Protein AF-A0A821JNJ4-F1 (afdb_monomer_lite)

Organism: NCBI:txid392032

Radius of gyration: 26.74 Å; chains: 1; bounding box: 49×57×83 Å

Foldseek 3Di:
DPPPDDDPVDDDDDDDFADAADEPFDFQEKDWADADVCPFFIWIWTQGQQQWTFTHTCLLRDSPADCDDDPVCVVVVRHHNDRYDDGDLVRGQCNPNGDHAWNYKDWAHDPARQKIKIWTDGPDTDIDIDGRRHRPVDDDPPDDPPVVVVVVVVVVVVVVVVVVVVVVVVVVVVVD

Sequence (176 aa):
YNDSAFSSFDPIEPVVQSKAYILPYGVNAIQVTTTEKGITSRDIIMAAPNGMLIEIPWILFDPRRPLDLTLLDREEGLIMYTPEIMINFESVINYYKFVYNIRGIHTVATGLESTSVVFAYGLDLFYTRVFPSRIFDQLKDDFDFMFIGWSTVAFVVGSFIAKRFAAIHQTKKAWK

pLDDT: mean 92.27, std 7.1, range [46.84, 98.19]

Secondary structure (DSSP, 8-state):
--TT---TTSPPPPPP-----B-SS--SEEEE---SS--SPPEEEEE-TTS-EEEEEGGGG-TT--SS--HHHHHTTPPPP-SB-PPPGGGBTTTT----S--EEEEEE-SSTT-EEEEEESSSEEEEEE-TT-SSSS--TT--HHHHHHHHHHHHHHHHHHHHHHHHHHHHHHT-

InterPro domains:
  IPR011678 ER membrane protein complex subunit 1, C-terminal [PF07774] (2-133)
  IPR026895 ER membrane protein complex subunit 1 [PTHR21573] (2-176)

Structure (mmCIF, N/CA/C/O backbone):
data_AF-A0A821JNJ4-F1
#
_entry.id   AF-A0A821JNJ4-F1
#
loop_
_atom_site.group_PDB
_atom_site.id
_atom_site.type_symbol
_atom_site.label_atom_id
_atom_site.label_alt_id
_atom_site.label_comp_id
_atom_site.label_asym_id
_atom_site.label_entity_id
_atom_site.label_seq_id
_atom_site.pdbx_PDB_ins_code
_atom_site.Cartn_x
_atom_site.Cartn_y
_atom_site.Cartn_z
_atom_site.occupancy
_atom_site.B_iso_or_equiv
_atom_site.auth_seq_id
_atom_site.auth_comp_id
_atom_site.auth_asym_id
_atom_site.auth_atom_id
_atom_site.pdbx_PDB_model_num
ATOM 1 N N . TYR A 1 1 ? 2.730 39.201 -11.415 1.00 47.91 1 TYR A N 1
ATOM 2 C CA . TYR A 1 1 ? 2.857 37.800 -11.849 1.00 47.91 1 TYR A CA 1
ATOM 3 C C . TYR A 1 1 ? 2.550 36.949 -10.634 1.00 47.91 1 TYR A C 1
ATOM 5 O O . TYR A 1 1 ? 3.070 37.262 -9.572 1.00 47.91 1 TYR A O 1
ATOM 13 N N . ASN A 1 2 ? 1.610 36.010 -10.729 1.00 46.84 2 ASN A N 1
ATOM 14 C CA . ASN A 1 2 ? 1.257 35.154 -9.598 1.00 46.84 2 ASN A CA 1
ATOM 15 C C . ASN A 1 2 ? 2.349 34.078 -9.508 1.00 46.84 2 ASN A C 1
ATOM 17 O O . ASN A 1 2 ? 2.364 33.164 -10.325 1.00 46.84 2 ASN A O 1
ATOM 21 N N . ASP A 1 3 ? 3.289 34.240 -8.579 1.00 59.69 3 ASP A N 1
ATOM 22 C CA . ASP A 1 3 ? 4.529 33.448 -8.433 1.00 59.69 3 ASP A CA 1
ATOM 23 C C . ASP A 1 3 ? 4.287 31.987 -7.978 1.00 59.69 3 ASP A C 1
ATOM 25 O O . ASP A 1 3 ? 5.184 31.288 -7.523 1.00 59.69 3 ASP A O 1
ATOM 29 N N . SER A 1 4 ? 3.033 31.530 -8.040 1.00 78.62 4 SER A N 1
ATOM 30 C CA . SER A 1 4 ? 2.556 30.246 -7.522 1.00 78.62 4 SER A CA 1
ATOM 31 C C . SER A 1 4 ? 2.241 29.208 -8.604 1.00 78.62 4 SER A C 1
ATOM 33 O O . SER A 1 4 ? 1.893 28.076 -8.269 1.00 78.62 4 SER A O 1
ATOM 35 N N . ALA A 1 5 ? 2.323 29.563 -9.890 1.00 82.94 5 ALA A N 1
ATOM 36 C CA . ALA A 1 5 ? 1.992 28.660 -10.991 1.00 82.94 5 ALA A CA 1
ATOM 37 C C . ALA A 1 5 ? 3.254 28.053 -11.621 1.00 82.94 5 ALA A C 1
ATOM 39 O O . ALA A 1 5 ? 4.151 28.775 -12.049 1.00 82.94 5 ALA A O 1
ATOM 40 N N . PHE A 1 6 ? 3.298 26.722 -11.729 1.00 84.69 6 PHE A N 1
ATOM 41 C CA . PHE A 1 6 ? 4.350 26.021 -12.467 1.00 84.69 6 PHE A CA 1
ATOM 42 C C . PHE A 1 6 ? 4.138 26.191 -13.980 1.00 84.69 6 PHE A C 1
ATOM 44 O O . PHE A 1 6 ? 3.083 25.825 -14.503 1.00 84.69 6 PHE A O 1
ATOM 51 N N . SER A 1 7 ? 5.140 26.728 -14.683 1.00 86.94 7 SER A N 1
ATOM 52 C CA . SER A 1 7 ? 5.146 26.902 -16.140 1.00 86.94 7 SER A CA 1
ATOM 53 C C . SER A 1 7 ? 6.326 26.155 -16.752 1.00 86.94 7 SER A C 1
ATOM 55 O O . SER A 1 7 ? 7.470 26.387 -16.377 1.00 86.94 7 SER A O 1
ATOM 57 N N . SER A 1 8 ? 6.074 25.302 -17.749 1.00 88.12 8 SER A N 1
ATOM 58 C CA . SER A 1 8 ? 7.146 24.608 -18.480 1.00 88.12 8 SER A CA 1
ATOM 59 C C . SER A 1 8 ? 8.015 25.541 -19.337 1.00 88.12 8 SER A C 1
ATOM 61 O O . SER A 1 8 ? 9.051 25.101 -19.825 1.00 88.12 8 SER A O 1
ATOM 63 N N . PHE A 1 9 ? 7.608 26.802 -19.532 1.00 89.00 9 PHE A N 1
ATOM 64 C CA . PHE A 1 9 ? 8.407 27.816 -20.233 1.00 89.00 9 PHE A CA 1
ATOM 65 C C . PHE A 1 9 ? 9.526 28.407 -19.365 1.00 89.00 9 PHE A C 1
ATOM 67 O O . PHE A 1 9 ? 10.515 28.872 -19.923 1.00 89.00 9 PHE A O 1
ATOM 74 N N . ASP A 1 10 ? 9.397 28.321 -18.036 1.00 85.81 10 ASP A N 1
ATOM 75 C CA . ASP A 1 10 ? 10.396 28.772 -17.060 1.00 85.81 10 ASP A CA 1
ATOM 76 C C . ASP A 1 10 ? 10.873 27.567 -16.220 1.00 85.81 10 ASP A C 1
ATOM 78 O O . ASP A 1 10 ? 10.493 27.418 -15.054 1.00 85.81 10 ASP A O 1
ATOM 82 N N . PRO A 1 11 ? 11.642 26.631 -16.812 1.00 82.88 11 PRO A N 1
ATOM 83 C CA . PRO A 1 11 ? 12.003 25.392 -16.141 1.00 82.88 11 PRO A CA 1
ATOM 84 C C . PRO A 1 11 ? 13.033 25.632 -15.031 1.00 82.88 11 PRO A C 1
ATOM 86 O O . PRO A 1 11 ? 14.090 26.221 -15.248 1.00 82.88 11 PRO A O 1
ATOM 89 N N . ILE A 1 12 ? 12.750 25.091 -13.848 1.00 85.81 12 ILE A N 1
ATOM 90 C CA . ILE A 1 12 ? 13.745 24.897 -12.790 1.00 85.81 12 ILE A CA 1
ATOM 91 C C . ILE A 1 12 ? 14.390 23.530 -13.031 1.00 85.81 12 ILE A C 1
ATOM 93 O O . ILE A 1 12 ? 13.682 22.524 -13.104 1.00 85.81 12 ILE A O 1
ATOM 97 N N . GLU A 1 13 ? 15.715 23.482 -13.176 1.00 89.56 13 GLU A N 1
ATOM 98 C CA . GLU A 1 13 ? 16.434 22.228 -13.429 1.00 89.56 13 GLU A CA 1
ATOM 99 C C . GLU A 1 13 ? 16.337 21.277 -12.218 1.00 89.56 13 GLU A C 1
ATOM 101 O O . GLU A 1 13 ? 16.743 21.646 -11.110 1.00 89.56 13 GLU A O 1
ATOM 106 N N . PRO A 1 14 ? 15.804 20.051 -12.387 1.00 91.69 14 PRO A N 1
ATOM 107 C CA . PRO A 1 14 ? 15.688 19.100 -11.291 1.00 91.69 14 PRO A CA 1
ATOM 108 C C . PRO A 1 14 ? 17.007 18.360 -11.044 1.00 91.69 14 PRO A C 1
ATOM 110 O O . PRO A 1 14 ? 17.719 17.976 -11.973 1.00 91.69 14 PRO A O 1
ATOM 113 N N . VAL A 1 15 ? 17.292 18.061 -9.777 1.00 94.06 15 VAL A N 1
ATOM 114 C CA . VAL A 1 15 ? 18.380 17.149 -9.401 1.00 94.06 15 VAL A CA 1
ATOM 115 C C . VAL A 1 15 ? 17.890 15.710 -9.526 1.00 94.06 15 VAL A C 1
ATOM 117 O O . VAL A 1 15 ? 16.947 15.304 -8.848 1.00 94.06 15 VAL A O 1
ATOM 120 N N . VAL A 1 16 ? 18.543 14.925 -10.383 1.00 93.94 16 VAL A N 1
ATOM 121 C CA . VAL A 1 16 ? 18.187 13.522 -10.625 1.00 93.94 16 VAL A CA 1
ATOM 122 C C . VAL A 1 16 ? 19.091 12.605 -9.807 1.00 93.94 16 VAL A C 1
ATOM 124 O O . VAL A 1 16 ? 20.313 12.645 -9.929 1.00 93.94 16 VAL A O 1
ATOM 127 N N . GLN A 1 17 ? 18.481 11.742 -8.996 1.00 94.69 17 GLN A N 1
ATOM 128 C CA . GLN A 1 17 ? 19.162 10.679 -8.261 1.00 94.69 17 GLN A CA 1
ATOM 129 C C . GLN A 1 17 ? 18.696 9.323 -8.786 1.00 94.69 17 GLN A C 1
ATOM 131 O O . GLN A 1 17 ? 17.518 9.141 -9.091 1.00 94.69 17 GLN A O 1
ATOM 136 N N . SER A 1 18 ? 19.615 8.366 -8.902 1.00 94.19 18 SER A N 1
ATOM 137 C CA . SER A 1 18 ? 19.306 7.026 -9.402 1.00 94.19 18 SER A CA 1
ATOM 138 C C . SER A 1 18 ? 20.024 5.954 -8.592 1.00 94.19 18 SER A C 1
ATOM 140 O O . SER A 1 18 ? 21.153 6.145 -8.137 1.00 94.19 18 SER A O 1
ATOM 142 N N . LYS A 1 19 ? 19.344 4.821 -8.411 1.00 94.19 19 LYS A N 1
ATOM 143 C CA . LYS A 1 19 ? 19.882 3.592 -7.827 1.00 94.19 19 LYS A CA 1
ATOM 144 C C . LYS A 1 19 ? 19.327 2.397 -8.586 1.00 94.19 19 LYS A C 1
ATOM 146 O O . LYS A 1 19 ? 18.231 2.461 -9.139 1.00 94.19 19 LYS A O 1
ATOM 151 N N . ALA A 1 20 ? 20.102 1.322 -8.614 1.00 94.62 20 ALA A N 1
ATOM 152 C CA . ALA A 1 20 ? 19.712 0.060 -9.223 1.00 94.62 20 ALA A CA 1
ATOM 153 C C . ALA A 1 20 ? 19.480 -0.982 -8.129 1.00 94.62 20 ALA A C 1
ATOM 155 O O . ALA A 1 20 ? 20.142 -0.950 -7.099 1.00 94.62 20 ALA A O 1
ATOM 156 N N . TYR A 1 21 ? 18.559 -1.909 -8.363 1.00 94.75 21 TYR A N 1
ATOM 157 C CA . TYR A 1 21 ? 18.259 -3.002 -7.443 1.00 94.75 21 TYR A CA 1
ATOM 158 C C . TYR A 1 21 ? 18.143 -4.307 -8.226 1.00 94.75 21 TYR A C 1
ATOM 160 O O . TYR A 1 21 ? 17.797 -4.310 -9.408 1.00 94.75 21 TYR A O 1
ATOM 168 N N . ILE A 1 22 ? 18.436 -5.411 -7.555 1.00 95.31 22 ILE A N 1
ATOM 169 C CA . ILE A 1 22 ? 18.366 -6.771 -8.070 1.00 95.31 22 ILE A CA 1
ATOM 170 C C . ILE A 1 22 ? 17.099 -7.410 -7.504 1.00 95.31 22 ILE A C 1
ATOM 172 O O . ILE A 1 22 ? 16.892 -7.436 -6.288 1.00 95.31 22 ILE A O 1
ATOM 176 N N . LEU A 1 23 ? 16.259 -7.927 -8.399 1.00 93.81 23 LEU A N 1
ATOM 177 C CA . LEU A 1 23 ? 15.046 -8.665 -8.056 1.00 93.81 23 LEU A CA 1
ATOM 178 C C . LEU A 1 23 ? 15.266 -10.168 -8.288 1.00 93.81 23 LEU A C 1
ATOM 180 O O . LEU A 1 23 ? 15.878 -10.539 -9.291 1.00 93.81 23 LEU A O 1
ATOM 184 N N . PRO A 1 24 ? 14.754 -11.046 -7.404 1.00 91.56 24 PRO A N 1
ATOM 185 C CA . PRO A 1 24 ? 14.945 -12.493 -7.521 1.00 91.56 24 PRO A CA 1
ATOM 186 C C . PRO A 1 24 ? 14.080 -13.130 -8.621 1.00 91.56 24 PRO A C 1
ATOM 188 O O . PRO A 1 24 ? 14.357 -14.247 -9.055 1.00 91.56 24 PRO A O 1
ATOM 191 N N . TYR A 1 25 ? 13.037 -12.433 -9.082 1.00 91.19 25 TYR A N 1
ATOM 192 C CA . TYR A 1 25 ? 12.139 -12.882 -10.145 1.00 91.19 25 TYR A CA 1
ATOM 193 C C . TYR A 1 25 ? 12.166 -11.913 -11.327 1.00 91.19 25 TYR A C 1
ATOM 195 O O . TYR A 1 25 ? 12.424 -10.720 -11.166 1.00 91.19 25 TYR A O 1
ATOM 203 N N . GLY A 1 26 ? 11.837 -12.423 -12.516 1.00 92.38 26 GLY A N 1
ATOM 204 C CA . GLY A 1 26 ? 11.561 -11.577 -13.676 1.00 92.38 26 GLY A CA 1
ATOM 205 C C . GLY A 1 26 ? 10.334 -10.688 -13.458 1.00 92.38 26 GLY A C 1
ATOM 206 O O . GLY A 1 26 ? 9.510 -10.952 -12.583 1.00 92.38 26 GLY A O 1
ATOM 207 N N . VAL A 1 27 ? 10.201 -9.652 -14.282 1.00 94.44 27 VAL A N 1
ATOM 208 C CA . VAL A 1 27 ? 9.094 -8.690 -14.240 1.00 94.44 27 VAL A CA 1
ATOM 209 C C . VAL A 1 27 ? 8.288 -8.804 -15.535 1.00 94.44 27 VAL A C 1
ATOM 211 O O . VAL A 1 27 ? 8.825 -8.542 -16.608 1.00 94.44 27 VAL A O 1
ATOM 214 N N . ASN A 1 28 ? 7.001 -9.142 -15.443 1.00 95.25 28 ASN A N 1
ATOM 215 C CA . ASN A 1 28 ? 6.079 -9.103 -16.585 1.00 95.25 28 ASN A CA 1
ATOM 216 C C . ASN A 1 28 ? 5.383 -7.744 -16.712 1.00 95.25 28 ASN A C 1
ATOM 218 O O . ASN A 1 28 ? 5.256 -7.206 -17.807 1.00 95.25 28 ASN A O 1
ATOM 222 N N . ALA A 1 29 ? 4.914 -7.204 -15.589 1.00 95.88 29 ALA A N 1
ATOM 223 C CA . ALA A 1 29 ? 4.235 -5.918 -15.518 1.00 95.88 29 ALA A CA 1
ATOM 224 C C . ALA A 1 29 ? 4.508 -5.265 -14.162 1.00 95.88 29 ALA A C 1
ATOM 226 O O . ALA A 1 29 ? 4.686 -5.957 -13.157 1.00 95.88 29 ALA A O 1
ATOM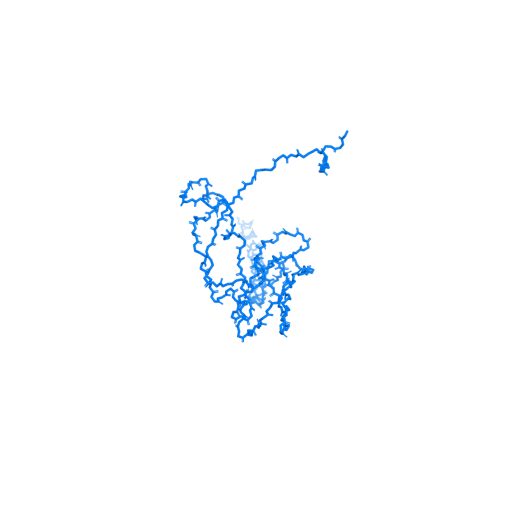 227 N N . ILE A 1 30 ? 4.524 -3.935 -14.143 1.00 96.00 30 ILE A N 1
ATOM 228 C CA . ILE A 1 30 ? 4.652 -3.119 -12.935 1.00 96.00 30 ILE A CA 1
ATOM 229 C C . ILE A 1 30 ? 3.578 -2.044 -12.974 1.00 96.00 30 ILE A C 1
ATOM 231 O O . ILE A 1 30 ? 3.333 -1.458 -14.026 1.00 96.00 30 ILE A O 1
ATOM 235 N N . GLN A 1 31 ? 2.976 -1.770 -11.823 1.00 97.06 31 GLN A N 1
ATOM 236 C CA . GLN A 1 31 ? 2.085 -0.635 -11.637 1.00 97.06 31 GLN A CA 1
ATOM 237 C C . GLN A 1 31 ? 2.182 -0.111 -10.203 1.00 97.06 31 GLN A C 1
ATOM 239 O O . GLN A 1 31 ? 2.416 -0.877 -9.277 1.00 97.06 31 GLN A O 1
ATOM 244 N N . VAL A 1 32 ? 1.993 1.192 -10.004 1.00 96.38 32 VAL A N 1
ATOM 245 C CA . VAL A 1 32 ? 2.024 1.822 -8.673 1.00 96.38 32 VAL A CA 1
ATOM 246 C C . VAL A 1 32 ? 0.604 1.978 -8.130 1.00 96.38 32 VAL A C 1
ATOM 248 O O . VAL A 1 32 ? -0.317 2.302 -8.885 1.00 96.38 32 VAL A O 1
ATOM 251 N N . THR A 1 33 ? 0.400 1.764 -6.832 1.00 96.31 33 THR A N 1
ATOM 252 C CA . THR A 1 33 ? -0.895 2.010 -6.184 1.00 96.31 33 THR A CA 1
ATOM 253 C C . THR A 1 33 ? -1.265 3.494 -6.241 1.00 96.31 33 THR A C 1
ATOM 255 O O . THR A 1 33 ? -0.419 4.382 -6.141 1.00 96.31 33 THR A O 1
ATOM 258 N N . THR A 1 34 ? -2.548 3.773 -6.475 1.00 94.50 34 THR A N 1
ATOM 259 C CA . THR A 1 34 ? -3.068 5.141 -6.619 1.00 94.50 34 THR A CA 1
ATOM 260 C C . THR A 1 34 ? -4.266 5.330 -5.700 1.00 94.50 34 THR A C 1
ATOM 262 O O . THR A 1 34 ? -5.126 4.450 -5.617 1.00 94.50 34 THR A O 1
ATOM 265 N N . THR A 1 35 ? -4.312 6.481 -5.033 1.00 94.62 35 THR A N 1
ATOM 266 C CA . THR A 1 35 ? -5.387 6.922 -4.134 1.00 94.62 35 THR A CA 1
ATOM 267 C C . THR A 1 35 ? -5.816 8.343 -4.488 1.00 94.62 35 THR A C 1
ATOM 269 O O . THR A 1 35 ? -5.123 9.026 -5.244 1.00 94.62 35 THR A O 1
ATOM 272 N N . GLU A 1 36 ? -6.979 8.780 -4.003 1.00 92.06 36 GLU A N 1
ATOM 273 C CA . GLU A 1 36 ? -7.582 10.051 -4.424 1.00 92.06 36 GLU A CA 1
ATOM 274 C C . GLU A 1 36 ? -6.730 11.258 -4.027 1.00 92.06 36 GLU A C 1
ATOM 276 O O . GLU A 1 36 ? -6.567 12.188 -4.818 1.00 92.06 36 GLU A O 1
ATOM 281 N N . LYS A 1 37 ? -6.180 11.251 -2.808 1.00 92.81 37 LYS A N 1
ATOM 282 C CA . LYS A 1 37 ? -5.394 12.370 -2.271 1.00 92.81 37 LYS A CA 1
ATOM 283 C C . LYS A 1 37 ? -3.891 12.118 -2.315 1.00 92.81 37 LYS A C 1
ATOM 285 O O . LYS A 1 37 ? -3.123 13.059 -2.125 1.00 92.81 37 LYS A O 1
ATOM 290 N N . GLY A 1 38 ? -3.462 10.878 -2.556 1.00 91.06 38 GLY A N 1
ATOM 291 C CA . GLY A 1 38 ? -2.049 10.500 -2.570 1.00 91.06 38 GLY A CA 1
ATOM 292 C C . GLY A 1 38 ? -1.351 10.697 -1.221 1.00 91.06 38 GLY A C 1
ATOM 293 O O . GLY A 1 38 ? -0.156 10.979 -1.206 1.00 91.06 38 GLY A O 1
ATOM 294 N N . ILE A 1 39 ? -2.099 10.602 -0.117 1.00 91.88 39 ILE A N 1
ATOM 295 C CA . ILE A 1 39 ? -1.596 10.746 1.257 1.00 91.88 39 ILE A CA 1
ATOM 296 C C . ILE A 1 39 ? -0.977 9.429 1.730 1.00 91.88 39 ILE A C 1
ATOM 298 O O . ILE A 1 39 ? 0.053 9.442 2.401 1.00 91.88 39 ILE A O 1
ATOM 302 N N . THR A 1 40 ? -1.602 8.296 1.395 1.00 92.88 40 THR A N 1
ATOM 303 C CA . THR A 1 40 ? -1.064 6.974 1.742 1.00 92.88 40 THR A CA 1
ATOM 304 C C . THR A 1 40 ? 0.281 6.734 1.043 1.00 92.88 40 THR A C 1
ATOM 306 O O . THR A 1 40 ? 0.526 7.239 -0.058 1.00 92.88 40 THR A O 1
ATOM 309 N N . SER A 1 41 ? 1.156 5.933 1.659 1.00 92.19 41 SER A N 1
ATOM 310 C CA . SER A 1 41 ? 2.371 5.451 0.994 1.00 92.19 41 SER A CA 1
ATOM 311 C C . SER A 1 41 ? 2.014 4.732 -0.302 1.00 92.19 41 SER A C 1
ATOM 313 O O . SER A 1 41 ? 1.016 4.022 -0.380 1.00 92.19 41 SER A O 1
ATOM 315 N N . ARG A 1 42 ? 2.827 4.926 -1.335 1.00 93.12 42 ARG A N 1
ATOM 316 C CA . ARG A 1 42 ? 2.654 4.206 -2.594 1.00 93.12 42 ARG A CA 1
ATOM 317 C C . ARG A 1 42 ? 3.420 2.902 -2.521 1.00 93.12 42 ARG A C 1
ATOM 319 O O . ARG A 1 42 ? 4.558 2.886 -2.062 1.00 93.12 42 ARG A O 1
ATOM 326 N N . ASP A 1 43 ? 2.819 1.863 -3.065 1.00 95.62 43 ASP A N 1
ATOM 327 C CA . ASP A 1 43 ? 3.433 0.554 -3.199 1.00 95.62 43 ASP A CA 1
ATOM 328 C C . ASP A 1 43 ? 3.500 0.200 -4.682 1.00 95.62 43 ASP A C 1
ATOM 330 O O . ASP A 1 43 ? 2.672 0.619 -5.498 1.00 95.62 43 ASP A O 1
ATOM 334 N N . ILE A 1 44 ? 4.536 -0.539 -5.047 1.00 95.75 44 ILE A N 1
ATOM 335 C CA . ILE A 1 44 ? 4.737 -1.056 -6.389 1.00 95.75 44 ILE A CA 1
ATOM 336 C C . ILE A 1 44 ? 4.140 -2.455 -6.435 1.00 95.75 44 ILE A C 1
ATOM 338 O O . ILE A 1 44 ? 4.568 -3.348 -5.709 1.00 95.75 44 ILE A O 1
ATOM 342 N N . ILE A 1 45 ? 3.180 -2.660 -7.326 1.00 96.75 45 ILE A N 1
ATOM 343 C CA . ILE A 1 45 ? 2.648 -3.975 -7.651 1.00 96.75 45 ILE A CA 1
ATOM 344 C C . ILE A 1 45 ? 3.432 -4.527 -8.835 1.00 96.75 45 ILE A C 1
ATOM 346 O O . ILE A 1 45 ? 3.397 -3.975 -9.937 1.00 96.75 45 ILE A O 1
ATOM 350 N N . MET A 1 46 ? 4.125 -5.635 -8.606 1.00 95.94 46 MET A N 1
ATOM 351 C CA . MET A 1 46 ? 4.912 -6.352 -9.600 1.00 95.94 46 MET A CA 1
ATOM 352 C C . MET A 1 46 ? 4.242 -7.686 -9.936 1.00 95.94 46 MET A C 1
ATOM 354 O O . MET A 1 46 ? 3.931 -8.479 -9.050 1.00 95.94 46 MET A O 1
ATOM 358 N N . ALA A 1 47 ? 4.067 -7.965 -11.227 1.00 96.50 47 ALA A N 1
ATOM 359 C CA . ALA A 1 47 ? 3.713 -9.291 -11.722 1.00 96.50 47 ALA A CA 1
ATOM 360 C C . ALA A 1 47 ? 4.975 -10.083 -12.062 1.00 96.50 47 ALA A C 1
ATOM 362 O O . ALA A 1 47 ? 5.743 -9.684 -12.942 1.00 96.50 47 ALA A O 1
ATOM 363 N N . ALA A 1 48 ? 5.155 -11.227 -11.410 1.00 94.94 48 ALA A N 1
ATOM 364 C CA . ALA A 1 48 ? 6.220 -12.168 -11.722 1.00 94.94 48 ALA A CA 1
ATOM 365 C C . ALA A 1 48 ? 5.771 -13.198 -12.790 1.00 94.94 48 ALA A C 1
ATOM 367 O O . ALA A 1 48 ? 4.589 -13.553 -12.855 1.00 94.94 48 ALA A O 1
ATOM 368 N N . PRO A 1 49 ? 6.69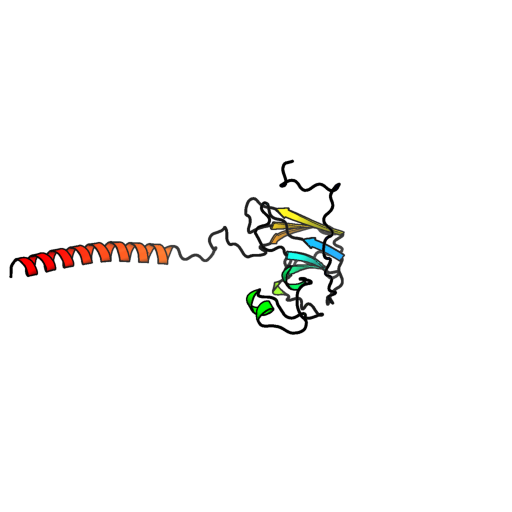6 -13.740 -13.611 1.00 93.94 49 PRO A N 1
ATOM 369 C CA . PRO A 1 49 ? 6.395 -14.723 -14.656 1.00 93.94 49 PRO A CA 1
ATOM 370 C C . PRO A 1 49 ? 5.721 -16.007 -14.155 1.00 93.94 49 PRO A C 1
ATOM 372 O O . PRO A 1 49 ? 5.002 -16.666 -14.901 1.00 93.94 49 PRO A O 1
ATOM 375 N N . ASN A 1 50 ? 5.942 -16.364 -12.887 1.00 91.88 50 ASN A N 1
ATOM 376 C CA . ASN A 1 50 ? 5.330 -17.519 -12.224 1.00 91.88 50 ASN A CA 1
ATOM 377 C C . ASN A 1 50 ? 3.853 -17.295 -11.836 1.00 91.88 50 ASN A C 1
ATOM 379 O O . ASN A 1 50 ? 3.239 -18.178 -11.243 1.00 91.88 50 ASN A O 1
ATOM 383 N N . GLY A 1 51 ? 3.292 -16.128 -12.163 1.00 92.94 51 GLY A N 1
ATOM 384 C CA . GLY A 1 51 ? 1.905 -15.764 -11.907 1.00 92.94 51 GLY A CA 1
ATOM 385 C C . GLY A 1 51 ? 1.644 -15.195 -10.514 1.00 92.94 51 GLY A C 1
ATOM 386 O O . GLY A 1 51 ? 0.485 -15.081 -10.119 1.00 92.94 51 GLY A O 1
ATOM 387 N N . MET A 1 52 ? 2.689 -14.850 -9.757 1.00 95.44 52 MET A N 1
ATOM 388 C CA . MET A 1 52 ? 2.570 -14.150 -8.476 1.00 95.44 52 MET A CA 1
ATOM 389 C C . MET A 1 52 ? 2.418 -12.645 -8.696 1.00 95.44 52 MET A C 1
ATOM 391 O O . MET A 1 52 ? 3.136 -12.048 -9.500 1.00 95.44 52 MET A O 1
ATOM 395 N N . LEU A 1 53 ? 1.505 -12.035 -7.947 1.00 96.12 53 LEU A N 1
ATOM 396 C CA . LEU A 1 53 ? 1.398 -10.589 -7.812 1.00 96.12 53 LEU A CA 1
ATOM 397 C C . LEU A 1 53 ? 1.994 -10.195 -6.468 1.00 96.12 53 LEU A C 1
ATOM 399 O O . LEU A 1 53 ? 1.574 -10.704 -5.432 1.00 96.12 53 LEU A O 1
ATOM 403 N N . ILE A 1 54 ? 2.984 -9.317 -6.500 1.00 95.94 54 ILE A N 1
ATOM 404 C CA . ILE A 1 54 ? 3.834 -9.003 -5.357 1.00 95.94 54 ILE A CA 1
ATOM 405 C C . ILE A 1 54 ? 3.707 -7.511 -5.084 1.00 95.94 54 ILE A C 1
ATOM 407 O O . ILE A 1 54 ? 3.944 -6.694 -5.973 1.00 95.94 54 ILE A O 1
ATOM 411 N N . GLU A 1 55 ? 3.329 -7.166 -3.862 1.00 95.88 55 GLU A N 1
ATOM 412 C CA . GLU A 1 55 ? 3.327 -5.798 -3.359 1.00 95.88 55 GLU A CA 1
ATOM 413 C C . GLU A 1 55 ? 4.699 -5.488 -2.754 1.00 95.88 55 GLU A C 1
ATOM 415 O O . GLU A 1 55 ? 5.224 -6.246 -1.934 1.00 95.88 55 GLU A O 1
ATOM 420 N N . ILE A 1 56 ? 5.322 -4.404 -3.211 1.00 95.06 56 ILE A N 1
ATOM 421 C CA . ILE A 1 56 ? 6.634 -3.961 -2.745 1.00 95.06 56 ILE A CA 1
ATOM 422 C C . ILE A 1 56 ? 6.528 -2.495 -2.313 1.00 95.06 56 ILE A C 1
ATOM 424 O O . ILE A 1 56 ? 6.252 -1.638 -3.156 1.00 95.06 56 ILE A O 1
ATOM 428 N N . PRO A 1 57 ? 6.788 -2.168 -1.038 1.00 94.06 57 PRO A N 1
ATOM 429 C CA . PRO A 1 57 ? 6.737 -0.791 -0.564 1.00 94.06 57 PRO A CA 1
ATOM 430 C C . PRO A 1 57 ? 7.717 0.127 -1.302 1.00 94.06 57 PRO A C 1
ATOM 432 O O . PRO A 1 57 ? 8.890 -0.224 -1.470 1.00 94.06 57 PRO A O 1
ATOM 435 N N . TRP A 1 58 ? 7.282 1.336 -1.682 1.00 91.88 58 TRP A N 1
ATOM 436 C CA . TRP A 1 58 ? 8.136 2.294 -2.407 1.00 91.88 58 TRP A CA 1
ATOM 437 C C . TRP A 1 58 ? 9.416 2.665 -1.650 1.00 91.88 58 TRP A C 1
ATOM 439 O O . TRP A 1 58 ? 10.453 2.893 -2.268 1.00 91.88 58 TRP A O 1
ATOM 449 N N . ILE A 1 59 ? 9.380 2.655 -0.315 1.00 91.31 59 ILE A N 1
ATOM 450 C CA . ILE A 1 59 ? 10.542 2.962 0.535 1.00 91.31 59 ILE A CA 1
ATOM 451 C C . ILE A 1 59 ? 11.750 2.050 0.255 1.00 91.31 59 ILE A C 1
ATOM 453 O O . ILE A 1 59 ? 12.894 2.447 0.468 1.00 91.31 59 ILE A O 1
ATOM 457 N N . LEU A 1 60 ? 11.526 0.839 -0.274 1.00 92.69 60 LEU A N 1
ATOM 458 C CA . LEU A 1 60 ? 12.610 -0.063 -0.666 1.00 92.69 60 LEU A CA 1
ATOM 459 C C . LEU A 1 60 ? 13.343 0.414 -1.929 1.00 92.69 60 LEU A C 1
ATOM 461 O O . LEU A 1 60 ? 14.536 0.147 -2.066 1.00 92.69 60 LEU A O 1
ATOM 465 N N . PHE A 1 61 ? 12.675 1.162 -2.805 1.00 91.62 61 PHE A N 1
ATOM 466 C CA . PHE A 1 61 ? 13.225 1.683 -4.059 1.00 91.62 61 PHE A CA 1
ATOM 467 C C . PHE A 1 61 ? 13.680 3.146 -3.971 1.00 91.62 61 PHE A C 1
ATOM 469 O O . PHE A 1 61 ? 13.897 3.790 -4.997 1.00 91.62 61 PHE A O 1
ATOM 476 N N . ASP A 1 62 ? 13.841 3.683 -2.761 1.00 92.00 62 ASP A N 1
ATOM 477 C CA . ASP A 1 62 ? 14.248 5.073 -2.580 1.00 92.00 62 ASP A CA 1
ATOM 478 C C . ASP A 1 62 ? 15.714 5.307 -3.029 1.00 92.00 62 ASP A C 1
ATOM 480 O O . ASP A 1 62 ? 16.643 4.714 -2.458 1.00 92.00 62 ASP A O 1
ATOM 484 N N . PRO A 1 63 ? 15.966 6.197 -4.016 1.00 93.06 63 PRO A N 1
ATOM 485 C CA . PRO A 1 63 ? 17.315 6.525 -4.473 1.00 93.06 63 PRO A CA 1
ATOM 486 C C . PRO A 1 63 ? 18.181 7.213 -3.406 1.00 93.06 63 PRO A C 1
ATOM 488 O O . PRO A 1 63 ? 19.396 7.297 -3.585 1.00 93.06 63 PRO A O 1
ATOM 491 N N . ARG A 1 64 ? 17.607 7.682 -2.292 1.00 92.12 64 ARG A N 1
ATOM 492 C CA . ARG A 1 64 ? 18.336 8.347 -1.202 1.00 92.12 64 ARG A CA 1
ATOM 493 C C . ARG A 1 64 ? 18.985 7.384 -0.209 1.00 92.12 64 ARG A C 1
ATOM 495 O O . ARG A 1 64 ? 19.799 7.820 0.595 1.00 92.12 64 ARG A O 1
ATOM 502 N N . ARG A 1 65 ? 18.685 6.080 -0.271 1.00 93.06 65 ARG A N 1
ATOM 503 C CA . ARG A 1 65 ? 19.213 5.073 0.673 1.00 93.06 65 ARG A CA 1
ATOM 504 C C . ARG A 1 65 ? 20.752 5.077 0.699 1.00 93.06 65 ARG A C 1
ATOM 506 O O . ARG A 1 65 ? 21.356 4.730 -0.321 1.00 93.06 65 ARG A O 1
ATOM 513 N N . PRO A 1 66 ? 21.423 5.434 1.806 1.00 92.75 66 PRO A N 1
ATOM 514 C CA . PRO A 1 66 ? 22.881 5.537 1.839 1.00 92.75 66 PRO A CA 1
ATOM 515 C C . PRO A 1 66 ? 23.544 4.154 1.906 1.00 92.75 66 PRO A C 1
ATOM 517 O O . PRO A 1 66 ? 22.912 3.175 2.302 1.00 92.75 66 PRO A O 1
ATOM 520 N N . LEU A 1 67 ? 24.819 4.060 1.514 1.00 91.88 67 LEU A N 1
ATOM 521 C CA . LEU A 1 67 ? 25.609 2.834 1.712 1.00 91.88 67 LEU A CA 1
ATOM 522 C C . LEU A 1 67 ? 25.940 2.628 3.192 1.00 91.88 67 LEU A C 1
ATOM 524 O O . LEU A 1 67 ? 25.759 1.529 3.693 1.00 91.88 67 LEU A O 1
ATOM 528 N N . ASP A 1 68 ? 26.324 3.699 3.887 1.00 92.19 68 ASP A N 1
ATOM 529 C CA . ASP A 1 68 ? 26.605 3.704 5.322 1.00 92.19 68 ASP A CA 1
ATOM 530 C C . ASP A 1 68 ? 25.650 4.667 6.033 1.00 92.19 68 ASP A C 1
ATOM 532 O O . ASP A 1 68 ? 25.453 5.796 5.589 1.00 92.19 68 ASP A O 1
ATOM 536 N N . LEU A 1 69 ? 25.043 4.229 7.138 1.00 90.88 69 LEU A N 1
ATOM 537 C CA . LEU A 1 69 ? 24.048 5.020 7.869 1.00 90.88 69 LEU A CA 1
ATOM 538 C C . LEU A 1 69 ? 24.708 6.109 8.723 1.00 90.88 69 LEU A C 1
ATOM 540 O O . LEU A 1 69 ? 25.387 5.795 9.707 1.00 90.88 69 LEU A O 1
ATOM 544 N N . THR A 1 70 ? 24.433 7.377 8.415 1.00 92.25 70 THR A N 1
ATOM 545 C CA . THR A 1 70 ? 24.783 8.507 9.289 1.00 92.25 70 THR A CA 1
ATOM 546 C C . THR A 1 70 ? 23.686 8.783 10.331 1.00 92.25 70 THR A C 1
ATOM 548 O O . THR A 1 70 ? 22.613 8.179 10.306 1.00 92.25 70 THR A O 1
ATOM 551 N N . LEU A 1 71 ? 23.948 9.680 11.294 1.00 91.75 71 LEU A N 1
ATOM 552 C CA . LEU A 1 71 ? 22.938 10.087 12.284 1.00 91.75 71 LEU A CA 1
ATOM 553 C C . LEU A 1 71 ? 21.762 10.829 11.634 1.00 91.75 71 LEU A C 1
ATOM 555 O O . LEU A 1 71 ? 20.621 10.547 11.981 1.00 91.75 71 LEU A O 1
ATOM 559 N N . LEU A 1 72 ? 22.036 11.698 10.656 1.00 92.06 72 LEU A N 1
ATOM 560 C CA . LEU A 1 72 ? 21.004 12.447 9.930 1.00 92.06 72 LEU A CA 1
ATOM 561 C C . LEU A 1 72 ? 20.089 11.507 9.133 1.00 92.06 72 LEU A C 1
ATOM 563 O O . LEU A 1 72 ? 18.871 11.629 9.194 1.00 92.06 72 LEU A O 1
ATOM 567 N N . ASP A 1 73 ? 20.663 10.500 8.468 1.00 91.31 73 ASP A N 1
ATOM 568 C CA . ASP A 1 73 ? 19.876 9.521 7.703 1.00 91.31 73 ASP A CA 1
ATOM 569 C C . ASP A 1 73 ? 18.937 8.706 8.605 1.00 91.31 73 ASP A C 1
ATOM 571 O O . ASP A 1 73 ? 17.834 8.334 8.205 1.00 91.31 73 ASP A O 1
ATOM 575 N N . ARG A 1 74 ? 19.365 8.431 9.844 1.00 89.62 74 ARG A N 1
ATOM 576 C CA . ARG A 1 74 ? 18.539 7.735 10.840 1.00 89.62 74 ARG A CA 1
ATOM 577 C C . ARG A 1 74 ? 17.408 8.607 11.366 1.00 89.62 74 ARG A C 1
ATOM 579 O O . ARG A 1 74 ? 16.336 8.072 11.632 1.00 89.62 74 ARG A O 1
ATOM 586 N N . GLU A 1 75 ? 17.631 9.910 11.512 1.00 92.31 75 GLU A N 1
ATOM 587 C CA . GLU A 1 75 ? 16.580 10.863 11.890 1.00 92.31 75 GLU A CA 1
ATOM 588 C C . GLU A 1 75 ? 15.499 10.970 10.805 1.00 92.31 75 GLU A C 1
ATOM 590 O O . GLU A 1 75 ? 14.317 11.057 11.131 1.00 92.31 75 GLU A O 1
ATOM 595 N N . GLU A 1 76 ? 15.878 10.870 9.526 1.00 90.62 76 GLU A N 1
ATOM 596 C CA . GLU A 1 76 ? 14.934 10.789 8.401 1.00 90.62 76 GLU A CA 1
ATOM 597 C C . GLU A 1 76 ? 14.264 9.408 8.250 1.00 90.62 76 GLU A C 1
ATOM 599 O O . GLU A 1 76 ? 13.320 9.255 7.475 1.00 90.62 76 GLU A O 1
ATOM 604 N N . GLY A 1 77 ? 14.729 8.390 8.982 1.00 90.69 77 GLY A N 1
ATOM 605 C CA . GLY A 1 77 ? 14.209 7.024 8.894 1.00 90.69 77 GLY A CA 1
ATOM 606 C C . GLY A 1 77 ? 14.642 6.268 7.633 1.00 90.69 77 GLY A C 1
ATOM 607 O O . GLY A 1 77 ? 13.978 5.307 7.238 1.00 90.69 77 GLY A O 1
ATOM 608 N N . LEU A 1 78 ? 15.745 6.674 6.993 1.00 91.69 78 LEU A N 1
ATOM 609 C CA . LEU A 1 78 ? 16.269 5.993 5.814 1.00 91.69 78 LEU A CA 1
ATOM 610 C C . LEU A 1 78 ? 16.837 4.619 6.172 1.00 91.69 78 LEU A C 1
ATOM 612 O O . LEU A 1 78 ? 17.523 4.413 7.175 1.00 91.69 78 LEU A O 1
ATOM 616 N N . ILE A 1 79 ? 16.586 3.667 5.283 1.00 92.31 79 ILE A N 1
ATOM 617 C CA . ILE A 1 79 ? 17.122 2.312 5.367 1.00 92.31 79 ILE A CA 1
ATOM 618 C C . ILE A 1 79 ? 18.409 2.197 4.545 1.00 92.31 79 ILE A C 1
ATOM 620 O O . ILE A 1 79 ? 18.486 2.677 3.414 1.00 92.31 79 ILE A O 1
ATOM 624 N N . MET A 1 80 ? 19.415 1.510 5.092 1.00 93.50 80 MET A N 1
ATOM 625 C CA . MET A 1 80 ? 20.689 1.245 4.408 1.00 93.50 80 MET A CA 1
ATOM 626 C C . MET A 1 80 ? 20.444 0.600 3.045 1.00 93.50 80 MET A C 1
ATOM 628 O O . MET A 1 80 ? 19.602 -0.286 2.933 1.00 93.50 80 MET A O 1
ATOM 632 N N . TYR A 1 81 ? 21.161 1.022 2.010 1.00 94.44 81 TYR A N 1
ATOM 633 C CA . TYR A 1 81 ? 21.043 0.454 0.675 1.00 94.44 81 TYR A CA 1
ATOM 634 C C . TYR A 1 81 ? 21.487 -1.010 0.653 1.00 94.44 81 TYR A C 1
ATOM 636 O O . TYR A 1 81 ? 22.638 -1.341 0.929 1.00 94.44 81 TYR A O 1
ATOM 644 N N . THR A 1 82 ? 20.557 -1.874 0.259 1.00 93.62 82 THR A N 1
ATOM 645 C CA . THR A 1 82 ? 20.786 -3.291 -0.010 1.00 93.62 82 THR A CA 1
ATOM 646 C C . THR A 1 82 ? 20.423 -3.541 -1.473 1.00 93.62 82 THR A C 1
ATOM 648 O O . THR A 1 82 ? 19.262 -3.327 -1.833 1.00 93.62 82 THR A O 1
ATOM 651 N N . PRO A 1 83 ? 21.377 -3.943 -2.334 1.00 92.69 83 PRO A N 1
ATOM 652 C CA . PRO A 1 83 ? 21.117 -4.086 -3.764 1.00 92.69 83 PRO A CA 1
ATOM 653 C C . PRO A 1 83 ? 20.091 -5.184 -4.047 1.00 92.69 83 PRO A C 1
ATOM 655 O O . PRO A 1 83 ? 19.312 -5.059 -4.981 1.00 92.69 83 PRO A O 1
ATOM 658 N N . GLU A 1 84 ? 20.059 -6.236 -3.235 1.00 94.12 84 GLU A N 1
ATOM 659 C CA . GLU A 1 84 ? 19.091 -7.322 -3.353 1.00 94.12 84 GLU A CA 1
ATOM 660 C C . GLU A 1 84 ? 17.813 -6.983 -2.584 1.00 94.12 84 GLU A C 1
ATOM 662 O O . GLU A 1 84 ? 17.844 -6.717 -1.379 1.00 94.12 84 GLU A O 1
ATOM 667 N N . ILE A 1 85 ? 16.679 -7.003 -3.284 1.00 92.69 85 ILE A N 1
ATOM 668 C CA . ILE A 1 85 ? 15.363 -6.862 -2.662 1.00 92.69 85 ILE A CA 1
ATOM 669 C C . ILE A 1 85 ? 14.817 -8.258 -2.389 1.00 92.69 85 ILE A C 1
ATOM 671 O O . ILE A 1 85 ? 14.462 -9.002 -3.304 1.00 92.69 85 ILE A O 1
ATOM 675 N N . MET A 1 86 ? 14.745 -8.608 -1.108 1.00 89.56 86 MET A N 1
ATOM 676 C CA . MET A 1 86 ? 14.130 -9.854 -0.665 1.00 89.56 86 MET A CA 1
ATOM 677 C C . MET A 1 86 ? 12.611 -9.742 -0.773 1.00 89.56 86 MET A C 1
ATOM 679 O O . MET A 1 86 ? 12.013 -8.785 -0.284 1.00 89.56 86 MET A O 1
ATOM 683 N N . ILE A 1 87 ? 11.990 -10.732 -1.410 1.00 87.56 87 ILE A N 1
ATOM 684 C CA . ILE A 1 87 ? 10.537 -10.810 -1.543 1.00 87.56 87 ILE A CA 1
ATOM 685 C C . ILE A 1 87 ? 10.016 -11.832 -0.540 1.00 87.56 87 ILE A C 1
ATOM 687 O O . ILE A 1 87 ? 10.377 -13.008 -0.596 1.00 87.56 87 ILE A O 1
ATOM 691 N N . ASN A 1 88 ? 9.144 -11.376 0.353 1.00 89.38 88 ASN A N 1
ATOM 692 C CA . ASN A 1 88 ? 8.472 -12.229 1.323 1.00 89.38 88 ASN A CA 1
ATOM 693 C C . ASN A 1 88 ? 7.190 -12.795 0.712 1.00 89.38 88 ASN A C 1
ATOM 695 O O . ASN A 1 88 ? 6.442 -12.079 0.054 1.00 89.38 88 ASN A O 1
ATOM 699 N N . PHE A 1 89 ? 6.881 -14.064 0.980 1.00 89.19 89 PHE A N 1
ATOM 700 C CA . PHE A 1 89 ? 5.626 -14.662 0.509 1.00 89.19 89 PHE A CA 1
ATOM 701 C C . PHE A 1 89 ? 4.378 -14.001 1.115 1.00 89.19 89 PHE A C 1
ATOM 703 O O . PHE A 1 89 ? 3.301 -14.089 0.536 1.00 89.19 89 PHE A O 1
ATOM 710 N N . GLU A 1 90 ? 4.520 -13.298 2.240 1.00 91.75 90 GLU A N 1
ATOM 711 C CA . GLU A 1 90 ? 3.449 -12.502 2.848 1.00 91.75 90 GLU A CA 1
ATOM 712 C C . GLU A 1 90 ? 3.051 -11.283 2.007 1.00 91.75 90 GLU A C 1
ATOM 714 O O . GLU A 1 90 ? 1.916 -10.830 2.109 1.00 91.75 90 GLU A O 1
ATOM 719 N N . SER A 1 91 ? 3.944 -10.769 1.151 1.00 92.19 91 SER A N 1
ATOM 720 C CA . SER A 1 91 ? 3.641 -9.629 0.277 1.00 92.19 91 SER A CA 1
ATOM 721 C C . SER A 1 91 ? 2.978 -10.039 -1.045 1.00 92.19 91 SER A C 1
ATOM 723 O O . SER A 1 91 ? 2.779 -9.220 -1.943 1.00 92.19 91 SER A O 1
ATOM 725 N N . VAL A 1 92 ? 2.632 -11.322 -1.189 1.00 95.25 92 VAL A N 1
ATOM 726 C CA . VAL A 1 92 ? 2.007 -11.881 -2.389 1.00 95.25 92 VAL A CA 1
ATOM 727 C C . VAL A 1 92 ? 0.493 -11.733 -2.289 1.00 95.25 92 VAL A C 1
ATOM 729 O O . VAL A 1 92 ? -0.182 -12.489 -1.591 1.00 95.25 92 VAL A O 1
ATOM 732 N N . ILE A 1 93 ? -0.064 -10.782 -3.035 1.00 95.62 93 ILE A N 1
ATOM 733 C CA . ILE A 1 93 ? -1.470 -10.369 -2.903 1.00 95.62 93 ILE A CA 1
ATOM 734 C C . ILE A 1 93 ? -2.465 -11.399 -3.449 1.00 95.62 93 ILE A C 1
ATOM 736 O O . ILE A 1 93 ? -3.649 -11.366 -3.111 1.00 95.62 93 ILE A O 1
ATOM 740 N N . ASN A 1 94 ? -2.016 -12.310 -4.316 1.00 94.50 94 ASN A N 1
ATOM 741 C CA . ASN A 1 94 ? -2.873 -13.326 -4.922 1.00 94.50 94 ASN A CA 1
ATOM 742 C C . ASN A 1 94 ? -2.812 -14.701 -4.240 1.00 94.50 94 ASN A C 1
ATOM 744 O O . ASN A 1 94 ? -3.527 -15.602 -4.676 1.00 94.50 94 ASN A O 1
ATOM 748 N N . TYR A 1 95 ? -2.044 -14.865 -3.154 1.00 91.31 95 TYR A N 1
ATOM 749 C CA . TYR A 1 95 ? -1.931 -16.114 -2.384 1.00 91.31 95 TYR A CA 1
ATOM 750 C C . TYR A 1 95 ? -1.796 -17.364 -3.284 1.00 91.31 95 TYR A C 1
ATOM 752 O O . TYR A 1 95 ? -0.800 -17.523 -3.982 1.00 91.31 95 TYR A O 1
ATOM 760 N N . TYR A 1 96 ? -2.806 -18.245 -3.296 1.00 91.31 96 TYR A N 1
ATOM 761 C CA . TYR A 1 96 ? -2.837 -19.488 -4.080 1.00 91.31 96 TYR A CA 1
ATOM 762 C C . TYR A 1 96 ? -3.526 -19.349 -5.452 1.00 91.31 96 TYR A C 1
ATOM 764 O O . TYR A 1 96 ? -3.762 -20.347 -6.130 1.00 91.31 96 TYR A O 1
ATOM 772 N N . LYS A 1 97 ? -3.889 -18.129 -5.865 1.00 93.62 97 LYS A N 1
ATOM 773 C CA . LYS A 1 97 ? -4.571 -17.831 -7.134 1.00 93.62 97 LYS A CA 1
ATOM 774 C C . LYS A 1 97 ? -3.584 -17.249 -8.144 1.00 93.62 97 LYS A C 1
ATOM 776 O O . LYS A 1 97 ? -3.600 -16.049 -8.415 1.00 93.62 97 LYS A O 1
ATOM 781 N N . PHE A 1 98 ? -2.704 -18.092 -8.677 1.00 92.75 98 PHE A N 1
ATOM 782 C CA . PHE A 1 98 ? -1.711 -17.676 -9.672 1.00 92.75 98 PHE A CA 1
ATOM 783 C C . PHE A 1 98 ? -2.378 -17.229 -10.978 1.00 92.75 98 PHE A C 1
ATOM 785 O O . PHE A 1 98 ? -3.299 -17.881 -11.462 1.00 92.75 98 PHE A O 1
ATOM 792 N N . VAL A 1 99 ? -1.904 -16.113 -11.536 1.00 93.81 99 VAL A N 1
ATOM 793 C CA . VAL A 1 99 ? -2.436 -15.492 -12.758 1.00 93.81 99 VAL A CA 1
ATOM 794 C C . VAL A 1 99 ? -1.317 -15.471 -13.785 1.00 93.81 99 VAL A C 1
ATOM 796 O O . VAL A 1 99 ? -0.399 -14.657 -13.700 1.00 93.81 99 VAL A O 1
ATOM 799 N N . TYR A 1 100 ? -1.352 -16.392 -14.741 1.00 93.81 100 TYR A N 1
ATOM 800 C CA . TYR A 1 100 ? -0.263 -16.529 -15.704 1.00 93.81 100 TYR A CA 1
ATOM 801 C C . TYR A 1 100 ? -0.388 -15.536 -16.861 1.00 93.81 100 TYR A C 1
ATOM 803 O O . TYR A 1 100 ? -1.477 -15.106 -17.242 1.00 93.81 100 TYR A O 1
ATOM 811 N N . ASN A 1 101 ? 0.759 -15.200 -17.456 1.00 93.94 101 ASN A N 1
ATOM 812 C CA . ASN A 1 101 ? 0.848 -14.361 -18.652 1.00 93.94 101 ASN A CA 1
ATOM 813 C C . ASN A 1 101 ? 0.121 -13.005 -18.514 1.00 93.94 101 ASN A C 1
ATOM 815 O O . ASN A 1 101 ? -0.652 -12.600 -19.388 1.00 93.94 101 ASN A O 1
ATOM 819 N N . ILE A 1 102 ? 0.354 -12.318 -17.392 1.00 95.56 102 ILE A N 1
ATOM 820 C CA . ILE A 1 102 ? -0.149 -10.961 -17.151 1.00 95.56 102 ILE A CA 1
ATOM 821 C C . ILE A 1 102 ? 0.455 -10.017 -18.192 1.00 95.56 102 ILE A C 1
ATOM 823 O O . ILE A 1 102 ? 1.674 -9.965 -18.352 1.00 95.56 102 ILE A O 1
ATOM 827 N N . ARG A 1 103 ? -0.413 -9.274 -18.885 1.00 95.31 103 ARG A N 1
ATOM 828 C CA . ARG A 1 103 ? -0.040 -8.258 -19.880 1.00 95.31 103 ARG A CA 1
ATOM 829 C C . ARG A 1 103 ? 0.010 -6.860 -19.280 1.00 95.31 103 ARG A C 1
ATOM 831 O O . ARG A 1 103 ? 0.765 -6.024 -19.759 1.00 95.31 103 ARG A O 1
ATOM 838 N N . GLY A 1 104 ? -0.794 -6.608 -18.252 1.00 95.56 104 GLY A N 1
ATOM 839 C CA . GLY A 1 104 ? -0.828 -5.322 -17.577 1.00 95.56 104 GLY A CA 1
ATOM 840 C C . GLY A 1 104 ? -1.541 -5.382 -16.234 1.00 95.56 104 GLY A C 1
ATOM 841 O O . GLY A 1 104 ? -2.267 -6.329 -15.922 1.00 95.56 104 GLY A O 1
ATOM 842 N N . ILE A 1 105 ? -1.310 -4.344 -15.437 1.00 97.69 105 ILE A N 1
ATOM 843 C CA . ILE A 1 105 ? -1.955 -4.121 -14.147 1.00 97.69 105 ILE A CA 1
ATOM 844 C C . ILE A 1 105 ? -2.531 -2.706 -14.171 1.00 97.69 105 ILE A C 1
ATOM 846 O O . ILE A 1 105 ? -1.852 -1.761 -14.564 1.00 97.69 105 ILE A O 1
ATOM 850 N N . HIS A 1 106 ? -3.774 -2.559 -13.734 1.00 97.19 106 HIS A N 1
ATOM 851 C CA . HIS A 1 106 ? -4.400 -1.274 -13.467 1.00 97.19 106 HIS A CA 1
ATOM 852 C C . HIS A 1 106 ? -4.634 -1.109 -11.973 1.00 97.19 106 HIS A C 1
ATOM 854 O O . HIS A 1 106 ? -5.077 -2.032 -11.293 1.00 97.19 106 HIS A O 1
ATOM 860 N N . THR A 1 107 ? -4.351 0.087 -11.478 1.00 96.81 107 THR A N 1
ATOM 861 C CA . THR A 1 107 ? -4.620 0.501 -10.104 1.00 96.81 107 THR A CA 1
ATOM 862 C C . THR A 1 107 ? -5.610 1.650 -10.124 1.00 96.81 107 THR A C 1
ATOM 864 O O . THR A 1 107 ? -5.501 2.557 -10.950 1.00 96.81 107 THR A O 1
ATOM 867 N N . VAL A 1 108 ? -6.611 1.592 -9.251 1.00 96.00 108 VAL A N 1
ATOM 868 C CA . VAL A 1 108 ? -7.672 2.600 -9.175 1.00 96.00 108 VAL A CA 1
ATOM 869 C C . VAL A 1 108 ? -7.890 2.988 -7.720 1.00 96.00 108 VAL A C 1
ATOM 871 O O . VAL A 1 108 ? -7.963 2.128 -6.840 1.00 96.00 108 VAL A O 1
ATOM 874 N N . ALA A 1 109 ? -7.995 4.293 -7.479 1.00 94.69 109 ALA A N 1
ATOM 875 C CA . ALA A 1 109 ? -8.340 4.834 -6.176 1.00 94.69 109 ALA A CA 1
ATOM 876 C C . ALA A 1 109 ? -9.765 4.433 -5.779 1.00 94.69 109 ALA A C 1
ATOM 878 O O . ALA A 1 109 ? -10.669 4.367 -6.614 1.00 94.69 109 ALA A O 1
ATOM 879 N N . THR A 1 110 ? -9.968 4.172 -4.494 1.00 92.69 110 THR A N 1
ATOM 880 C CA . THR A 1 110 ? -11.311 4.015 -3.929 1.00 92.69 110 THR A CA 1
ATOM 881 C C . THR A 1 110 ? -11.718 5.288 -3.193 1.00 92.69 110 THR A C 1
ATOM 883 O O . THR A 1 110 ? -10.881 6.153 -2.964 1.00 92.69 110 THR A O 1
ATOM 886 N N . GLY A 1 111 ? -12.975 5.369 -2.747 1.00 91.50 111 GLY A N 1
ATOM 887 C CA . GLY A 1 111 ? -13.419 6.470 -1.882 1.00 91.50 111 GLY A CA 1
ATOM 888 C C . GLY A 1 111 ? -12.800 6.466 -0.474 1.00 91.50 111 GLY A C 1
ATOM 889 O O . GLY A 1 111 ? -13.056 7.382 0.301 1.00 91.50 111 GLY A O 1
ATOM 890 N N . LEU A 1 112 ? -12.021 5.435 -0.127 1.00 92.88 112 LEU A N 1
ATOM 891 C CA . LEU A 1 112 ? -11.190 5.385 1.074 1.00 92.88 112 LEU A CA 1
ATOM 892 C C . LEU A 1 112 ? -9.731 5.630 0.680 1.00 92.88 112 LEU A C 1
ATOM 894 O O . LEU A 1 112 ? -9.216 5.020 -0.258 1.00 92.88 112 LEU A O 1
ATOM 898 N N . GLU A 1 113 ? -9.051 6.499 1.420 1.00 92.62 113 GLU A N 1
ATOM 899 C CA . GLU A 1 113 ? -7.670 6.884 1.125 1.00 92.62 113 GLU A CA 1
ATOM 900 C C . GLU A 1 113 ? -6.686 5.769 1.484 1.00 92.62 113 GLU A C 1
ATOM 902 O O . GLU A 1 113 ? -5.616 5.690 0.891 1.00 92.62 113 GLU A O 1
ATOM 907 N N . SER A 1 114 ? -7.035 4.884 2.421 1.00 92.50 114 SER A N 1
ATOM 908 C CA . SER A 1 114 ? -6.170 3.763 2.798 1.00 92.50 114 SER A CA 1
ATOM 909 C C . SER A 1 114 ? -6.223 2.578 1.828 1.00 92.50 114 SER A C 1
ATOM 911 O O . SER A 1 114 ? -5.460 1.622 1.989 1.00 92.50 114 SER A O 1
ATOM 913 N N . THR A 1 115 ? -7.118 2.607 0.829 1.00 94.50 115 THR A N 1
ATOM 914 C CA . THR A 1 115 ? -7.411 1.438 -0.009 1.00 94.50 115 THR A CA 1
ATOM 915 C C . THR A 1 115 ? -7.319 1.751 -1.502 1.00 94.50 115 THR A C 1
ATOM 917 O O . THR A 1 115 ? -7.863 2.741 -2.001 1.00 94.50 115 THR A O 1
ATOM 920 N N . SER A 1 116 ? -6.644 0.868 -2.238 1.00 95.31 116 SER A N 1
ATOM 921 C CA . SER A 1 116 ? -6.513 0.926 -3.697 1.00 95.31 116 SER A CA 1
ATOM 922 C C . SER A 1 116 ? -6.958 -0.405 -4.299 1.00 95.31 116 SER A C 1
ATOM 924 O O . SER A 1 116 ? -6.723 -1.470 -3.730 1.00 95.31 116 SER A O 1
ATOM 926 N N . VAL A 1 117 ? -7.636 -0.370 -5.443 1.00 96.56 117 VAL A N 1
ATOM 927 C CA . VAL A 1 117 ? -8.025 -1.583 -6.173 1.00 96.56 117 VAL A CA 1
ATOM 928 C C . VAL A 1 117 ? -6.954 -1.898 -7.201 1.00 96.56 117 VAL A C 1
ATOM 930 O O . VAL A 1 117 ? -6.598 -1.044 -8.008 1.00 96.56 117 VAL A O 1
ATOM 933 N N . VAL A 1 118 ? -6.489 -3.142 -7.204 1.00 97.31 118 VAL A N 1
ATOM 934 C CA . VAL A 1 118 ? -5.549 -3.687 -8.183 1.00 97.31 118 VAL A CA 1
ATOM 935 C C . VAL A 1 118 ? -6.306 -4.641 -9.095 1.00 97.31 118 VAL A C 1
ATOM 937 O O . VAL A 1 118 ? -6.939 -5.586 -8.625 1.00 97.31 118 VAL A O 1
ATOM 940 N N . PHE A 1 119 ? -6.216 -4.412 -10.400 1.00 97.38 119 PHE A N 1
ATOM 941 C CA . PHE A 1 119 ? -6.776 -5.259 -11.444 1.00 97.38 119 PHE A CA 1
ATOM 942 C C . PHE A 1 119 ? -5.666 -5.720 -12.388 1.00 97.38 119 PHE A C 1
ATOM 944 O O . PHE A 1 119 ? -5.113 -4.923 -13.142 1.00 97.38 119 PHE A O 1
ATOM 951 N N . ALA A 1 120 ? -5.335 -7.005 -12.356 1.00 97.19 120 ALA A N 1
ATOM 952 C CA . ALA A 1 120 ? -4.370 -7.618 -13.258 1.00 97.19 120 ALA A CA 1
ATOM 953 C C . ALA A 1 120 ? -5.102 -8.341 -14.393 1.00 97.19 120 ALA A C 1
ATOM 955 O O . ALA A 1 120 ? -6.055 -9.087 -14.152 1.00 97.19 120 ALA A O 1
ATOM 956 N N . TYR A 1 121 ? -4.641 -8.134 -15.626 1.00 96.00 121 TYR A N 1
ATOM 957 C CA . TYR A 1 121 ? -5.236 -8.737 -16.816 1.00 96.00 121 TYR A CA 1
ATOM 958 C C . TYR A 1 121 ? -4.176 -9.364 -17.725 1.00 96.00 121 TYR A C 1
ATOM 960 O O . TYR A 1 121 ? -3.072 -8.842 -17.907 1.00 96.00 121 TYR A O 1
ATOM 968 N N . GLY A 1 122 ? -4.520 -10.506 -18.316 1.00 93.19 122 GLY A N 1
ATOM 969 C CA . GLY A 1 122 ? -3.623 -11.284 -19.162 1.00 93.19 122 GLY A CA 1
ATOM 970 C C . GLY A 1 122 ? -4.346 -12.445 -19.830 1.00 93.19 122 GLY A C 1
ATOM 971 O O . GLY A 1 122 ? -5.303 -12.225 -20.569 1.00 93.19 122 GLY A O 1
ATOM 972 N N . LEU A 1 123 ? -3.871 -13.669 -19.580 1.00 93.81 123 LEU A N 1
ATOM 973 C CA . LEU A 1 123 ? -4.632 -14.883 -19.890 1.00 93.81 123 LEU A CA 1
ATOM 974 C C . LEU A 1 123 ? -5.873 -14.984 -18.993 1.00 93.81 123 LEU A C 1
ATOM 976 O O . LEU A 1 123 ? -6.976 -15.184 -19.492 1.00 93.81 123 LEU A O 1
ATOM 980 N N . ASP A 1 124 ? -5.667 -14.764 -17.694 1.00 94.06 124 ASP A N 1
ATOM 981 C CA . ASP A 1 124 ? -6.712 -14.730 -16.678 1.00 94.06 124 ASP A CA 1
ATOM 982 C C . ASP A 1 124 ? -6.924 -13.297 -16.167 1.00 94.06 124 ASP A C 1
ATOM 984 O O . ASP A 1 124 ? -6.103 -12.396 -16.383 1.00 94.06 124 ASP A O 1
ATOM 988 N N . LEU A 1 125 ? -8.050 -13.085 -15.486 1.00 95.19 125 LEU A N 1
ATOM 989 C CA . LEU A 1 125 ? -8.408 -11.816 -14.858 1.00 95.19 125 LEU A CA 1
ATOM 990 C C . LEU A 1 125 ? -8.385 -11.975 -13.341 1.00 95.19 125 LEU A C 1
ATOM 992 O O . LEU A 1 125 ? -8.973 -12.912 -12.799 1.00 95.19 125 LEU A O 1
ATOM 996 N N . PHE A 1 126 ? -7.754 -11.032 -12.651 1.00 96.75 126 PHE A N 1
ATOM 997 C CA . PHE A 1 126 ? -7.700 -11.021 -11.195 1.00 96.75 126 PHE A CA 1
ATOM 998 C C . PHE A 1 126 ? -7.877 -9.611 -10.661 1.00 96.75 126 PHE A C 1
ATOM 1000 O O . PHE A 1 126 ? -7.311 -8.655 -11.188 1.00 96.75 126 PHE A O 1
ATOM 1007 N N . TYR A 1 127 ? -8.650 -9.487 -9.588 1.00 95.75 127 TYR A N 1
ATOM 1008 C CA . TYR A 1 127 ? -8.840 -8.225 -8.899 1.00 95.75 127 TYR A CA 1
ATOM 1009 C C . TYR A 1 127 ? -8.729 -8.430 -7.392 1.00 95.75 127 TYR A C 1
ATOM 1011 O O . TYR A 1 127 ? -9.182 -9.444 -6.856 1.00 95.75 127 TYR A O 1
ATOM 1019 N N . THR A 1 128 ? -8.143 -7.457 -6.708 1.00 96.44 128 THR A N 1
ATOM 1020 C CA . THR A 1 128 ? -8.093 -7.416 -5.247 1.00 96.44 128 THR A CA 1
ATOM 1021 C C . THR A 1 128 ? -7.998 -5.975 -4.753 1.00 96.44 128 THR A C 1
ATOM 1023 O O . THR A 1 128 ? -7.728 -5.057 -5.528 1.00 96.44 128 THR A O 1
ATOM 1026 N N . ARG A 1 129 ? -8.243 -5.767 -3.460 1.00 94.62 129 ARG A N 1
ATOM 1027 C CA . ARG A 1 129 ? -7.957 -4.502 -2.774 1.00 94.62 129 ARG A CA 1
ATOM 1028 C C . ARG A 1 129 ? -6.638 -4.643 -2.029 1.00 94.62 129 ARG A C 1
ATOM 1030 O O . ARG A 1 129 ? -6.389 -5.690 -1.438 1.00 94.62 129 ARG A O 1
ATOM 1037 N N . VAL A 1 130 ? -5.830 -3.595 -2.062 1.00 95.31 130 VAL A N 1
ATOM 1038 C CA . VAL A 1 130 ? -4.559 -3.497 -1.338 1.00 95.31 130 VAL A CA 1
ATOM 1039 C C . VAL A 1 130 ? -4.583 -2.292 -0.406 1.00 95.31 130 VAL A C 1
ATOM 1041 O O . VAL A 1 130 ? -5.326 -1.332 -0.643 1.00 95.31 130 VAL A O 1
ATOM 1044 N N . PHE A 1 131 ? -3.778 -2.362 0.654 1.00 94.38 131 PHE A N 1
ATOM 1045 C CA . PHE A 1 131 ? -3.761 -1.390 1.749 1.00 94.38 131 PHE A CA 1
ATOM 1046 C C . PHE A 1 131 ? -2.320 -0.954 2.060 1.00 94.38 131 PHE A C 1
ATOM 1048 O O . PHE A 1 131 ? -1.758 -1.399 3.067 1.00 94.38 131 PHE A O 1
ATOM 1055 N N . PRO A 1 132 ? -1.722 -0.069 1.241 1.00 91.94 132 PRO A N 1
ATOM 1056 C CA . PRO A 1 132 ? -0.291 0.243 1.313 1.00 91.94 132 PRO A CA 1
ATOM 1057 C C . PRO A 1 132 ? 0.188 0.720 2.694 1.00 91.94 132 PRO A C 1
ATOM 1059 O O . PRO A 1 132 ? 1.230 0.310 3.196 1.00 91.94 132 PRO A O 1
ATOM 1062 N N . SER A 1 133 ? -0.602 1.568 3.365 1.00 90.38 133 SER A N 1
ATOM 1063 C CA . SER A 1 133 ? -0.301 2.067 4.720 1.00 90.38 133 SER A CA 1
ATOM 1064 C C . SER A 1 133 ? -1.170 1.437 5.809 1.00 90.38 133 SER A C 1
ATOM 1066 O O . SER A 1 133 ? -1.316 2.014 6.889 1.00 90.38 133 SER A O 1
ATOM 1068 N N . ARG A 1 134 ? -1.735 0.248 5.551 1.00 89.06 134 ARG A N 1
ATOM 1069 C CA . ARG A 1 134 ? -2.792 -0.379 6.367 1.00 89.06 134 ARG A CA 1
ATOM 1070 C C . ARG A 1 134 ? -4.072 0.466 6.418 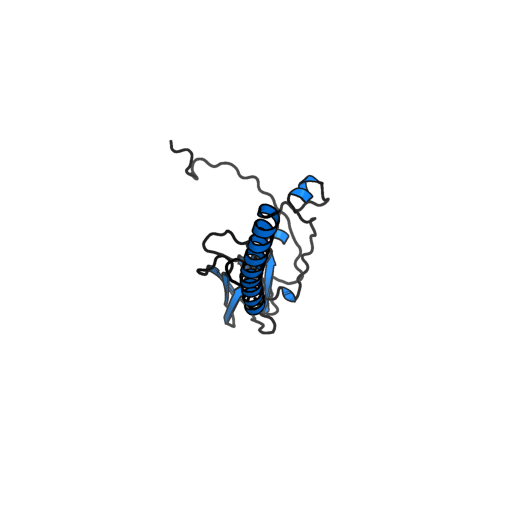1.00 89.06 134 ARG A C 1
ATOM 1072 O O . ARG A 1 134 ? -4.123 1.593 5.942 1.00 89.06 134 ARG A O 1
ATOM 1079 N N . ILE A 1 135 ? -5.120 -0.097 7.013 1.00 89.75 135 ILE A N 1
ATOM 1080 C CA . ILE A 1 135 ? -6.475 0.467 7.000 1.00 89.75 135 ILE A CA 1
ATOM 1081 C C . ILE A 1 135 ? -6.648 1.539 8.094 1.00 89.75 135 ILE A C 1
ATOM 1083 O O . ILE A 1 135 ? -7.216 1.278 9.150 1.00 89.75 135 ILE A O 1
ATOM 1087 N N . PHE A 1 136 ? -6.091 2.736 7.890 1.00 91.19 136 PHE A N 1
ATOM 1088 C CA . PHE A 1 136 ? -6.098 3.807 8.903 1.00 91.19 136 PHE A CA 1
ATOM 1089 C C . PHE A 1 136 ? -7.384 4.650 8.944 1.00 91.19 136 PHE A C 1
ATOM 1091 O O . PHE A 1 136 ? -7.615 5.365 9.917 1.00 91.19 136 PHE A O 1
ATOM 1098 N N . ASP A 1 137 ? -8.210 4.597 7.901 1.00 90.69 137 ASP A N 1
ATOM 1099 C CA . ASP A 1 137 ? -9.486 5.318 7.789 1.00 90.69 137 ASP A CA 1
ATOM 1100 C C . ASP A 1 137 ? -10.708 4.421 8.063 1.00 90.69 137 ASP A C 1
ATOM 1102 O O . ASP A 1 137 ? -11.850 4.877 7.978 1.00 90.69 137 ASP A O 1
ATOM 1106 N N . GLN A 1 138 ? -10.473 3.167 8.455 1.00 90.25 138 GLN A N 1
ATOM 1107 C CA . GLN A 1 138 ? -11.499 2.223 8.874 1.00 90.25 138 GLN A CA 1
ATOM 1108 C C . GLN A 1 138 ? -11.231 1.754 10.305 1.00 90.25 138 GLN A C 1
ATOM 1110 O O . GLN A 1 138 ? -10.089 1.644 10.754 1.00 90.25 138 GLN A O 1
ATOM 1115 N N . LEU A 1 139 ? -12.303 1.453 11.035 1.00 91.00 139 LEU A N 1
ATOM 1116 C CA . LEU A 1 139 ? -12.181 0.746 12.302 1.00 91.00 139 LEU A CA 1
ATOM 1117 C C . LEU A 1 139 ? -11.699 -0.683 12.034 1.00 91.00 139 LEU A C 1
ATOM 1119 O O . LEU A 1 139 ? -12.116 -1.300 11.056 1.00 91.00 139 LEU A O 1
ATOM 1123 N N . LYS A 1 140 ? -10.840 -1.210 12.907 1.00 89.94 140 LYS A N 1
ATOM 1124 C CA . LYS A 1 140 ? -10.371 -2.588 12.772 1.00 89.94 140 LYS A CA 1
ATOM 1125 C C . LYS A 1 140 ? -11.528 -3.578 12.900 1.00 89.94 140 LYS A C 1
ATOM 1127 O O . LYS A 1 140 ? -12.419 -3.386 13.728 1.00 89.94 140 LYS A O 1
ATOM 1132 N N . ASP A 1 141 ? -11.448 -4.671 12.151 1.00 87.31 141 ASP A N 1
ATOM 1133 C CA . ASP A 1 141 ? -12.440 -5.747 12.210 1.00 87.31 141 ASP A CA 1
ATOM 1134 C C . ASP A 1 141 ? -12.436 -6.479 13.567 1.00 87.31 141 ASP A C 1
ATOM 1136 O O . ASP A 1 141 ? -13.460 -7.011 13.989 1.00 87.31 141 ASP A O 1
ATOM 1140 N N . ASP A 1 142 ? -11.305 -6.474 14.279 1.00 91.50 142 ASP A N 1
ATOM 1141 C CA . ASP A 1 142 ? -11.107 -7.109 15.590 1.00 91.50 142 ASP A CA 1
ATOM 1142 C C . ASP A 1 142 ? -11.366 -6.167 16.781 1.00 91.50 142 ASP A C 1
ATOM 1144 O O . ASP A 1 142 ? -10.926 -6.423 17.903 1.00 91.50 142 ASP A O 1
ATOM 1148 N N . PHE A 1 143 ? -12.066 -5.053 16.560 1.00 9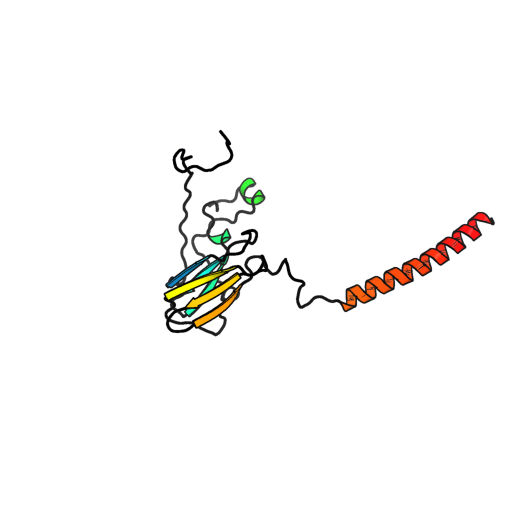2.00 143 PHE A N 1
ATOM 1149 C CA . PHE A 1 143 ? -12.303 -4.062 17.602 1.00 92.00 143 PHE A CA 1
ATOM 1150 C C . PHE A 1 143 ? -13.250 -4.569 18.704 1.00 92.00 143 PHE A C 1
ATOM 1152 O O . PHE A 1 143 ? -14.401 -4.929 18.453 1.00 92.00 143 PHE A O 1
ATOM 1159 N N . ASP A 1 144 ? -12.790 -4.537 19.959 1.00 94.06 144 ASP A N 1
ATOM 1160 C CA . ASP A 1 144 ? -13.578 -4.979 21.114 1.00 94.06 144 ASP A CA 1
ATOM 1161 C C . ASP A 1 144 ? -14.539 -3.886 21.612 1.00 94.06 144 ASP A C 1
ATOM 1163 O O . ASP A 1 144 ? -14.263 -3.112 22.538 1.00 94.06 144 ASP A O 1
ATOM 1167 N N . PHE A 1 145 ? -15.718 -3.843 20.993 1.00 95.19 145 PHE A N 1
ATOM 1168 C CA . PHE A 1 145 ? -16.802 -2.947 21.397 1.00 95.19 145 PHE A CA 1
ATOM 1169 C C . PHE A 1 145 ? -17.309 -3.225 22.819 1.00 95.19 145 PHE A C 1
ATOM 1171 O O . PHE A 1 145 ? -17.752 -2.302 23.506 1.00 95.19 145 PHE A O 1
ATOM 1178 N N . MET A 1 146 ? -17.249 -4.481 23.273 1.00 96.94 146 MET A N 1
ATOM 1179 C CA . MET A 1 146 ? -17.776 -4.881 24.579 1.00 96.94 146 MET A CA 1
ATOM 1180 C C . MET A 1 146 ? -16.896 -4.343 25.702 1.00 96.94 146 MET A C 1
ATOM 1182 O O . MET A 1 146 ? -17.416 -3.811 26.683 1.00 96.94 146 MET A O 1
ATOM 1186 N N . PHE A 1 147 ? -15.574 -4.410 25.544 1.00 96.81 147 PHE A N 1
ATOM 1187 C CA . PHE A 1 147 ? -14.626 -3.857 26.508 1.00 96.81 147 PHE A CA 1
ATOM 1188 C C . PHE A 1 147 ? -14.813 -2.346 26.707 1.00 96.81 147 PHE A C 1
ATOM 1190 O O . PHE A 1 147 ? -14.877 -1.860 27.842 1.00 96.81 147 PHE A O 1
ATOM 1197 N N . ILE A 1 148 ? -14.961 -1.587 25.617 1.00 96.25 148 ILE A N 1
ATOM 1198 C CA . ILE A 1 148 ? -15.186 -0.135 25.697 1.00 96.25 148 ILE A CA 1
ATOM 1199 C C . ILE A 1 148 ? -16.562 0.177 26.291 1.00 96.25 148 ILE A C 1
ATOM 1201 O O . ILE A 1 148 ? -16.688 1.067 27.137 1.00 96.25 148 ILE A O 1
ATOM 1205 N N . GLY A 1 149 ? -17.590 -0.583 25.908 1.00 97.88 149 GLY A N 1
ATOM 1206 C CA . GLY A 1 149 ? -18.925 -0.460 26.487 1.00 97.88 149 GLY A CA 1
ATOM 1207 C C . GLY A 1 149 ? -18.911 -0.651 28.005 1.00 97.88 149 GLY A C 1
ATOM 1208 O O . GLY A 1 149 ? -19.368 0.220 28.750 1.00 97.88 149 GLY A O 1
ATOM 1209 N N . TRP A 1 150 ? -18.320 -1.748 28.482 1.00 98.12 150 TRP A N 1
ATOM 1210 C CA . TRP A 1 150 ? -18.262 -2.057 29.911 1.00 98.12 150 TRP A CA 1
ATOM 1211 C C . TRP A 1 150 ? -17.406 -1.080 30.706 1.00 98.12 150 TRP A C 1
ATOM 1213 O O . TRP A 1 150 ? -17.826 -0.647 31.780 1.00 98.12 150 TRP A O 1
ATOM 1223 N N . SER A 1 151 ? -16.240 -0.691 30.189 1.00 97.88 151 SER A N 1
ATOM 1224 C CA . SER A 1 151 ? -15.388 0.295 30.863 1.00 97.88 151 SER A CA 1
ATOM 1225 C C . SER A 1 151 ? -16.090 1.648 30.998 1.00 97.88 151 SER A C 1
ATOM 1227 O O . SER A 1 151 ? -16.064 2.242 32.075 1.00 97.88 151 SER A O 1
ATOM 1229 N N . THR A 1 152 ? -16.816 2.095 29.969 1.00 97.81 152 THR A N 1
ATOM 1230 C CA . THR A 1 152 ? -17.598 3.340 30.020 1.00 97.81 152 THR A CA 1
ATOM 1231 C C . THR A 1 152 ? -18.684 3.275 31.095 1.00 97.81 152 THR A C 1
ATOM 1233 O O . THR A 1 152 ? -18.797 4.186 31.917 1.00 97.81 152 THR A O 1
ATOM 1236 N N . VAL A 1 153 ? -19.445 2.176 31.160 1.00 98.19 153 VAL A N 1
ATOM 1237 C CA . VAL A 1 153 ? -20.465 1.971 32.204 1.00 98.19 153 VAL A CA 1
ATOM 1238 C C . VAL A 1 153 ? -19.832 1.955 33.597 1.00 98.19 153 VAL A C 1
ATOM 1240 O O . VAL A 1 153 ? -20.331 2.620 34.508 1.00 98.19 153 VAL A O 1
ATOM 1243 N N . ALA A 1 154 ? -18.709 1.2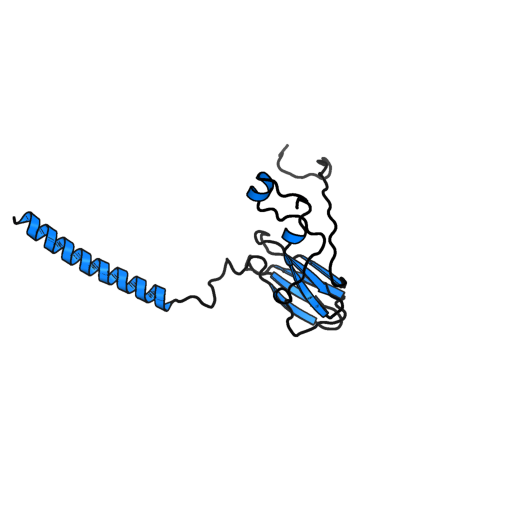53 33.764 1.00 98.12 154 ALA A N 1
ATOM 1244 C CA . ALA A 1 154 ? -17.986 1.194 35.029 1.00 98.12 154 ALA A CA 1
ATOM 1245 C C . ALA A 1 154 ? -17.507 2.584 35.483 1.00 98.12 154 ALA A C 1
ATOM 1247 O O . ALA A 1 154 ? -17.678 2.931 36.653 1.00 98.12 154 ALA A O 1
ATOM 1248 N N . PHE A 1 155 ? -16.986 3.413 34.571 1.00 98.12 155 PHE A N 1
ATOM 1249 C CA . PHE A 1 155 ? -16.585 4.788 34.883 1.00 98.12 155 PHE A CA 1
ATOM 1250 C C . PHE A 1 155 ? -17.770 5.673 35.277 1.00 98.12 155 PHE A C 1
ATOM 1252 O O . PHE A 1 155 ? -17.667 6.441 36.237 1.00 98.12 155 PHE A O 1
ATOM 1259 N N . VAL A 1 156 ? -18.911 5.548 34.593 1.00 98.19 156 VAL A N 1
ATOM 1260 C CA . VAL A 1 156 ? -20.127 6.302 34.931 1.00 98.19 156 VAL A CA 1
ATOM 1261 C C . VAL A 1 156 ? -20.609 5.939 36.336 1.00 98.19 156 VAL A C 1
ATOM 1263 O O . VAL A 1 156 ? -20.784 6.821 37.179 1.00 98.19 156 VAL A O 1
ATOM 1266 N N . VAL A 1 157 ? -20.763 4.644 36.625 1.00 98.06 157 VAL A N 1
ATOM 1267 C CA . VAL A 1 157 ? -21.198 4.157 37.944 1.00 98.06 157 VAL A CA 1
ATOM 1268 C C . VAL A 1 157 ? -20.198 4.556 39.032 1.00 98.06 157 VAL A C 1
ATOM 1270 O O . VAL A 1 157 ? -20.596 5.088 40.071 1.00 98.06 157 VAL A O 1
ATOM 1273 N N . GLY A 1 158 ? -18.900 4.372 38.775 1.00 97.88 158 GLY A N 1
ATOM 1274 C CA . GLY A 1 158 ? -17.828 4.775 39.681 1.00 97.88 158 GLY A CA 1
ATOM 1275 C C . GLY A 1 158 ? -17.872 6.267 40.018 1.00 97.88 158 GLY A C 1
ATOM 1276 O O . GLY A 1 158 ? -17.755 6.634 41.186 1.00 97.88 158 GLY A O 1
ATOM 1277 N N . SER A 1 159 ? -18.135 7.127 39.031 1.00 97.62 159 SER A N 1
ATOM 1278 C CA . SER A 1 159 ? -18.265 8.577 39.223 1.00 97.62 159 SER A CA 1
ATOM 1279 C C . SER A 1 159 ? -19.455 8.952 40.113 1.00 97.62 159 SER A C 1
ATOM 1281 O O . SER A 1 159 ? -19.313 9.757 41.038 1.00 97.62 159 SER A O 1
ATOM 1283 N N . PHE A 1 160 ? -20.622 8.325 39.923 1.00 97.44 160 PHE A N 1
ATOM 1284 C CA . PHE A 1 160 ? -21.785 8.559 40.789 1.00 97.44 160 PHE A CA 1
ATOM 1285 C C . PHE A 1 160 ? -21.527 8.138 42.238 1.00 97.44 160 PHE A C 1
ATOM 1287 O O . PHE A 1 160 ? -21.873 8.868 43.173 1.00 97.44 160 PHE A O 1
ATOM 1294 N N . ILE A 1 161 ? -20.890 6.982 42.426 1.00 97.38 161 ILE A N 1
ATOM 1295 C CA . ILE A 1 161 ? -20.511 6.480 43.747 1.00 97.38 161 ILE A CA 1
ATOM 1296 C C . ILE A 1 161 ? -19.505 7.435 44.406 1.00 97.38 161 ILE A C 1
ATOM 1298 O O . ILE A 1 161 ? -19.715 7.855 45.546 1.00 97.38 161 ILE A O 1
ATOM 1302 N N . ALA A 1 162 ? -18.461 7.848 43.683 1.00 96.69 162 ALA A N 1
ATOM 1303 C CA . ALA A 1 162 ? -17.457 8.789 44.172 1.00 96.69 162 ALA A CA 1
ATOM 1304 C C . ALA A 1 162 ? -18.067 10.151 44.537 1.00 96.69 162 ALA A C 1
ATOM 1306 O O . ALA A 1 162 ? -17.785 10.675 45.614 1.00 96.69 162 ALA A O 1
ATOM 1307 N N . LYS A 1 163 ? -18.970 10.694 4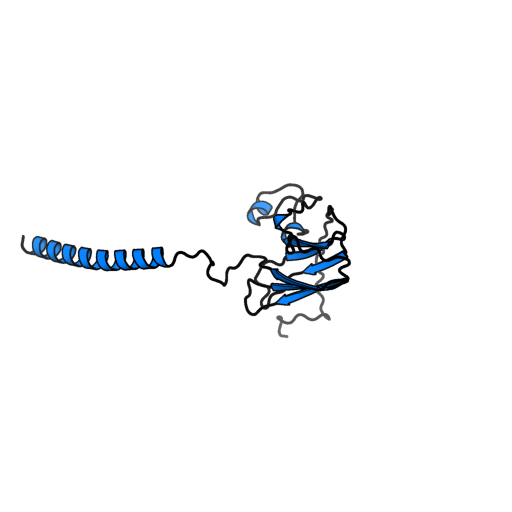3.708 1.00 96.00 163 LYS A N 1
ATOM 1308 C CA . LYS A 1 163 ? -19.709 11.934 43.999 1.00 96.00 163 LYS A CA 1
ATOM 1309 C C . LYS A 1 163 ? -20.500 11.819 45.299 1.00 96.00 163 LYS A C 1
ATOM 1311 O O . LYS A 1 163 ? -20.467 12.732 46.125 1.00 96.00 163 LYS A O 1
ATOM 1316 N N . ARG A 1 164 ? -21.193 10.696 45.501 1.00 94.94 164 ARG A N 1
ATOM 1317 C CA . ARG A 1 164 ? -21.948 10.445 46.733 1.00 94.94 164 ARG A CA 1
ATOM 1318 C C . ARG A 1 164 ? -21.022 10.392 47.949 1.00 94.94 164 ARG A C 1
ATOM 1320 O O . ARG A 1 164 ? -21.310 11.043 48.951 1.00 94.94 164 ARG A O 1
ATOM 1327 N N . PHE A 1 165 ? -19.905 9.670 47.861 1.00 95.19 165 PHE A N 1
ATOM 1328 C CA . PHE A 1 165 ? -18.923 9.606 48.945 1.00 95.19 165 PHE A CA 1
ATOM 1329 C C . PHE A 1 165 ? -18.285 10.965 49.243 1.00 95.19 165 PHE A C 1
ATOM 1331 O O . PHE A 1 165 ? -18.157 11.327 50.411 1.00 95.19 165 PHE A O 1
ATOM 1338 N N . ALA A 1 166 ? -17.949 11.745 48.215 1.00 94.88 166 ALA A N 1
ATOM 1339 C CA . ALA A 1 166 ? -17.392 13.083 48.367 1.00 94.88 166 ALA A CA 1
ATOM 1340 C C . ALA A 1 166 ? -18.376 14.034 49.062 1.00 94.88 166 ALA A C 1
ATOM 1342 O O . ALA A 1 166 ? -17.987 14.722 50.004 1.00 94.88 166 ALA A O 1
ATOM 1343 N N . ALA A 1 167 ? -19.656 14.023 48.670 1.00 93.44 167 ALA A N 1
ATOM 1344 C CA . ALA A 1 167 ? -20.690 14.834 49.313 1.00 93.44 167 ALA A CA 1
ATOM 1345 C C . ALA A 1 167 ? -20.847 14.481 50.803 1.00 93.44 167 ALA A C 1
ATOM 1347 O O . ALA A 1 167 ? -20.887 15.369 51.650 1.00 93.44 167 ALA A O 1
ATOM 1348 N N . ILE A 1 168 ? -20.861 13.184 51.137 1.00 92.62 168 ILE A N 1
ATOM 1349 C CA . ILE A 1 168 ? -20.923 12.713 52.531 1.00 92.62 168 ILE A CA 1
ATOM 1350 C C . ILE A 1 168 ? -19.660 13.109 53.312 1.00 92.62 168 ILE A C 1
ATOM 1352 O O . ILE A 1 168 ? -19.733 13.447 54.492 1.00 92.62 168 ILE A O 1
ATOM 1356 N N . HIS A 1 169 ? -18.484 13.051 52.687 1.00 92.38 169 HIS A N 1
ATOM 1357 C CA . HIS A 1 169 ? -17.234 13.429 53.340 1.00 92.38 169 HIS A CA 1
ATOM 1358 C C . HIS A 1 169 ? -17.163 14.939 53.613 1.00 92.38 169 HIS A C 1
ATOM 1360 O O . HIS A 1 169 ? -16.786 15.345 54.711 1.00 92.38 169 HIS A O 1
ATOM 1366 N N . GLN A 1 170 ? -17.573 15.772 52.650 1.00 91.00 170 GLN A N 1
ATOM 1367 C CA . GLN A 1 170 ? -17.613 17.228 52.804 1.00 91.00 170 GLN A CA 1
ATOM 1368 C C . GLN A 1 170 ? -18.587 17.664 53.901 1.00 91.00 170 GLN A C 1
ATOM 1370 O O . GLN A 1 170 ? -18.219 18.497 54.726 1.00 91.00 170 GLN A O 1
ATOM 1375 N N . THR A 1 171 ? -19.784 17.071 53.974 1.00 89.00 171 THR A N 1
ATOM 1376 C CA . THR A 1 171 ? -20.729 17.377 55.058 1.00 89.00 171 THR A CA 1
ATOM 1377 C C . THR A 1 171 ? -20.170 16.964 56.416 1.00 89.00 171 THR A C 1
ATOM 1379 O O . THR A 1 171 ? -20.162 17.775 57.333 1.00 89.00 171 THR A O 1
ATOM 1382 N N . LYS A 1 172 ? -19.589 15.764 56.554 1.00 88.94 172 LYS A N 1
ATOM 1383 C CA . LYS A 1 172 ? -18.939 15.346 57.812 1.00 88.94 172 LYS A CA 1
ATOM 1384 C C . LYS A 1 172 ? -17.789 16.261 58.239 1.00 88.94 172 LYS A C 1
ATOM 1386 O O . LYS A 1 172 ? -17.589 16.448 59.433 1.00 88.94 172 LYS A O 1
ATOM 1391 N N . LYS A 1 173 ? -17.023 16.804 57.289 1.00 90.88 173 LYS A N 1
ATOM 1392 C CA . LYS A 1 173 ? -15.934 17.748 57.572 1.00 90.88 173 LYS A CA 1
ATOM 1393 C C . LYS A 1 173 ? -16.454 19.131 57.978 1.00 90.88 173 LYS A C 1
ATOM 1395 O O . LYS A 1 173 ? -15.838 19.756 58.824 1.00 90.88 173 LYS A O 1
ATOM 1400 N N . ALA A 1 174 ? -17.553 19.595 57.381 1.00 86.69 174 ALA A N 1
ATOM 1401 C CA . ALA A 1 174 ? -18.145 20.901 57.678 1.00 86.69 174 ALA A CA 1
ATOM 1402 C C . ALA A 1 174 ? -18.917 20.945 59.010 1.00 86.69 174 ALA A C 1
ATOM 1404 O O . ALA A 1 174 ? -19.114 22.020 59.560 1.00 86.69 174 ALA A O 1
ATOM 1405 N N . TRP A 1 175 ? -19.377 19.792 59.506 1.00 77.94 175 TRP A N 1
ATOM 1406 C CA . TRP A 1 175 ? -20.125 19.655 60.767 1.00 77.94 175 TRP A CA 1
ATOM 1407 C C . TRP A 1 175 ? -19.235 19.224 61.946 1.00 77.94 175 TRP A C 1
ATOM 1409 O O . TRP A 1 175 ? -19.736 18.791 62.984 1.00 77.94 175 TRP A O 1
ATOM 1419 N N . LYS A 1 176 ? -17.918 19.306 61.764 1.00 52.16 176 LYS A N 1
ATOM 1420 C CA . LYS A 1 176 ? -16.897 19.160 62.799 1.00 52.16 176 LYS A CA 1
ATOM 1421 C C . LYS A 1 176 ? -16.301 20.528 63.083 1.00 52.16 176 LYS A C 1
ATOM 1423 O O . LYS A 1 176 ? -15.999 20.772 64.267 1.00 52.16 176 LYS A O 1
#